Protein AF-A0A1J3HP31-F1 (afdb_monomer_lite)

Foldseek 3Di:
DDDDDDDDDDDDPPPPDPPPPPPDPPDPPPPPPDPADDDPPVCPVVLLVLLLVLQLVCCCVVVVDDSVLSSLLSVQQRVLSVVLSNVHRDDPVCSSVRNNVCCVPPPAQSQLSQLSSQADDSVCSVVVRDPPDRDCVVPVQQVVLLVVVVVVVDDSNCVNVVCVVPVVSSND

Secondary structure (DSSP, 8-state):
-------PPPPP-----------------------PPPPPGGGHHHHHHHHHHHHHHHHHHHH---HHHHHHHHHH-HHHHHHHHHTS---TTTHHHHHHHHHHHS---HHHHHHHHTT--TTTHHHHSPTT--SGGG--HHHHHHHHHHHTT--GGGHHHHHHH-GGGG--

Sequence (172 aa):
KAQRRWRNPNPPKSTMFVVKTKFASIWPNFSTVAKHRRIPSKYRSMAIGKAQKAIAEYLHTIRSLSYSHADHIATNASVSIGNLIRQLDFSVLTFSKSLRKHLSYHPINEFEFFFESIGIDYSEVSEYLPEKKFFFYEDRTVLDAACALSGFGFPWNNLGKLYKEERLVFLQ

Organism: Noccaea caerulescens (NCBI:txid107243)

pLDDT: mean 83.14, std 21.24, range [34.06, 98.12]

Structure (mmCIF, N/CA/C/O backbone):
data_AF-A0A1J3HP31-F1
#
_entry.id   AF-A0A1J3HP31-F1
#
loop_
_atom_site.group_PDB
_atom_site.id
_atom_site.type_symbol
_atom_site.label_atom_id
_atom_site.label_alt_id
_atom_site.label_comp_id
_atom_site.label_asym_id
_atom_site.label_entity_id
_atom_site.label_seq_id
_atom_site.pdbx_PDB_ins_code
_atom_site.Cartn_x
_atom_site.Cartn_y
_atom_site.Cartn_z
_atom_site.occupancy
_atom_site.B_iso_or_equiv
_atom_site.auth_seq_id
_atom_site.auth_comp_id
_atom_site.auth_asym_id
_atom_site.auth_atom_id
_atom_site.pdbx_PDB_model_num
ATOM 1 N N . LYS A 1 1 ? -0.034 45.906 73.230 1.00 41.00 1 LYS A N 1
ATOM 2 C CA . LYS A 1 1 ? -0.717 46.330 71.977 1.00 41.00 1 LYS A CA 1
ATOM 3 C C . LYS A 1 1 ? 0.224 46.070 70.798 1.00 41.00 1 LYS A C 1
ATOM 5 O O . LYS A 1 1 ? 1.396 46.361 70.962 1.00 41.00 1 LYS A O 1
ATOM 10 N N . ALA A 1 2 ? -0.314 45.581 69.669 1.00 41.88 2 ALA A N 1
ATOM 11 C CA . ALA A 1 2 ? 0.332 45.265 68.375 1.00 41.88 2 ALA A CA 1
ATOM 12 C C . ALA A 1 2 ? 1.121 43.931 68.345 1.00 41.88 2 ALA A C 1
ATOM 14 O O . ALA A 1 2 ? 2.183 43.834 68.938 1.00 41.88 2 ALA A O 1
ATOM 15 N N . GLN A 1 3 ? 0.594 42.787 67.882 1.00 36.16 3 GLN A N 1
ATOM 16 C CA . GLN A 1 3 ? 0.153 42.352 66.535 1.00 36.16 3 GLN A CA 1
ATOM 17 C C . GLN A 1 3 ? 1.227 42.335 65.428 1.00 36.16 3 GLN A C 1
ATOM 19 O O . GLN A 1 3 ? 1.526 43.349 64.816 1.00 36.16 3 GLN A O 1
ATOM 24 N N . ARG A 1 4 ? 1.635 41.092 65.115 1.00 40.66 4 ARG A N 1
ATOM 25 C CA . ARG A 1 4 ? 1.757 40.457 63.787 1.00 40.66 4 ARG A CA 1
ATOM 26 C C . ARG A 1 4 ? 2.658 41.123 62.739 1.00 40.66 4 ARG A C 1
ATOM 28 O O . ARG A 1 4 ? 2.266 42.111 62.134 1.00 40.66 4 ARG A O 1
ATOM 35 N N . ARG A 1 5 ? 3.683 40.380 62.295 1.00 34.06 5 ARG A N 1
ATOM 36 C CA . ARG A 1 5 ? 3.888 40.128 60.854 1.00 34.06 5 ARG A CA 1
ATOM 37 C C . ARG A 1 5 ? 4.759 38.889 60.615 1.00 34.06 5 ARG A C 1
ATOM 39 O O . ARG A 1 5 ? 5.975 38.983 60.511 1.00 34.06 5 ARG A O 1
ATOM 46 N N . TRP A 1 6 ? 4.120 37.728 60.502 1.00 34.28 6 TRP A N 1
ATOM 47 C CA . TRP A 1 6 ? 4.737 36.550 59.892 1.00 34.28 6 TRP A CA 1
ATOM 48 C C . TRP A 1 6 ? 4.999 36.865 58.415 1.00 34.28 6 TRP A C 1
ATOM 50 O O . TRP A 1 6 ? 4.064 37.180 57.677 1.00 34.28 6 TRP A O 1
ATOM 60 N N . ARG A 1 7 ? 6.264 36.847 57.989 1.00 36.56 7 ARG A N 1
ATOM 61 C CA . ARG A 1 7 ? 6.644 36.955 56.577 1.00 36.56 7 ARG A CA 1
ATOM 62 C C . ARG A 1 7 ? 6.907 35.535 56.075 1.00 36.56 7 ARG A C 1
ATOM 64 O O . ARG A 1 7 ? 7.955 34.967 56.347 1.00 36.56 7 ARG A O 1
ATOM 71 N N . ASN A 1 8 ? 5.909 34.958 55.413 1.00 43.34 8 ASN A N 1
ATOM 72 C CA . ASN A 1 8 ? 6.014 33.669 54.735 1.00 43.34 8 ASN A CA 1
ATOM 73 C C . ASN A 1 8 ? 6.899 33.847 53.483 1.00 43.34 8 ASN A C 1
ATOM 75 O O . ASN A 1 8 ? 6.616 34.761 52.699 1.00 43.34 8 ASN A O 1
ATOM 79 N N . PRO A 1 9 ? 7.957 33.050 53.264 1.00 45.72 9 PRO A N 1
ATOM 80 C CA . PRO A 1 9 ? 8.678 33.074 52.000 1.00 45.72 9 PRO A CA 1
ATOM 81 C C . PRO A 1 9 ? 7.862 32.319 50.940 1.00 45.72 9 PRO A C 1
ATOM 83 O O . PRO A 1 9 ? 7.521 31.152 51.111 1.00 45.72 9 PRO A O 1
ATOM 86 N N . ASN A 1 10 ? 7.519 33.000 49.845 1.00 42.62 10 ASN A N 1
ATOM 87 C CA . ASN A 1 10 ? 6.913 32.361 48.676 1.00 42.62 10 ASN A CA 1
ATOM 88 C C . ASN A 1 10 ? 7.889 31.325 48.081 1.00 42.62 10 ASN A C 1
ATOM 90 O O . ASN A 1 10 ? 9.072 31.647 47.942 1.00 42.62 10 ASN A O 1
ATOM 94 N N . PRO A 1 11 ? 7.427 30.132 47.666 1.00 55.28 11 PRO A N 1
ATOM 95 C CA . PRO A 1 11 ? 8.268 29.203 46.922 1.00 55.28 11 PRO A CA 1
ATOM 96 C C . PRO A 1 11 ? 8.570 29.752 45.513 1.00 55.28 11 PRO A C 1
ATOM 98 O O . PRO A 1 11 ? 7.762 30.506 44.953 1.00 55.28 11 PRO A O 1
ATOM 101 N N . PRO A 1 12 ? 9.725 29.399 44.920 1.00 44.97 12 PRO A N 1
ATOM 102 C CA . PRO A 1 12 ? 10.104 29.882 43.601 1.00 44.97 12 PRO A CA 1
ATOM 103 C C . PRO A 1 12 ? 9.120 29.366 42.546 1.00 44.97 12 PRO A C 1
ATOM 105 O O . PRO A 1 12 ? 8.814 28.176 42.475 1.00 44.97 12 PRO A O 1
ATOM 108 N N . LYS A 1 13 ? 8.620 30.281 41.711 1.00 45.41 13 LYS A N 1
ATOM 109 C CA . LYS A 1 13 ? 7.795 29.949 40.548 1.00 45.41 13 LYS A CA 1
ATOM 110 C C . LYS A 1 13 ? 8.672 29.200 39.543 1.00 45.41 13 LYS A C 1
ATOM 112 O O . LYS A 1 13 ? 9.504 29.809 38.879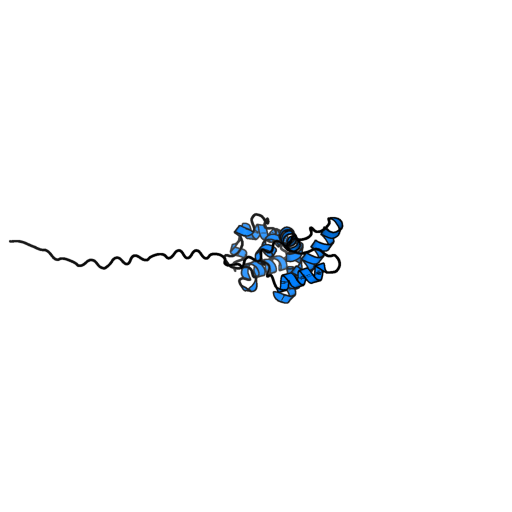 1.00 45.41 13 LYS A O 1
ATOM 117 N N . SER A 1 14 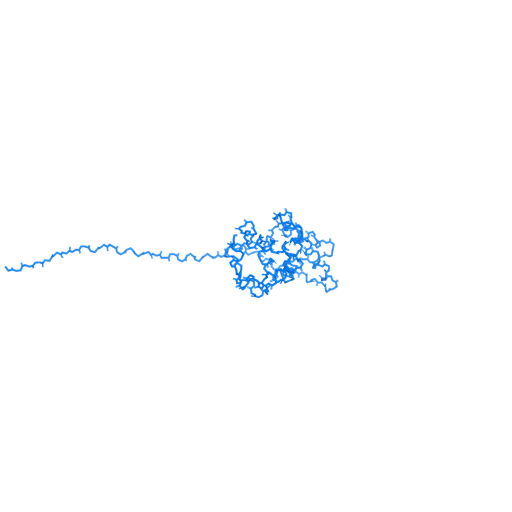? 8.500 27.883 39.462 1.00 42.28 14 SER A N 1
ATOM 118 C CA . SER A 1 14 ? 9.089 27.062 38.405 1.00 42.28 14 SER A CA 1
ATOM 119 C C . SER A 1 14 ? 8.360 27.359 37.097 1.00 42.28 14 SER A C 1
ATOM 121 O O . SER A 1 14 ? 7.270 26.849 36.833 1.00 42.28 14 SER A O 1
ATOM 123 N N . THR A 1 15 ? 8.927 28.258 36.298 1.00 42.16 15 THR A N 1
ATOM 124 C CA . THR A 1 15 ? 8.481 28.510 34.929 1.00 42.16 15 THR A CA 1
ATOM 125 C C . THR A 1 15 ? 8.986 27.358 34.066 1.00 42.16 15 THR A C 1
ATOM 127 O O . THR A 1 15 ? 10.134 27.364 33.625 1.00 42.16 15 THR A O 1
ATOM 130 N N . MET A 1 16 ? 8.148 26.343 33.842 1.00 35.81 16 MET A N 1
ATOM 131 C CA . MET A 1 16 ? 8.424 25.334 32.821 1.00 35.81 16 MET A CA 1
ATOM 132 C C . MET A 1 16 ? 8.434 26.015 31.450 1.00 35.81 16 MET A C 1
ATOM 134 O O . MET A 1 16 ? 7.389 26.380 30.911 1.00 35.81 16 MET A O 1
ATOM 138 N N . PHE A 1 17 ? 9.623 26.191 30.879 1.00 34.31 17 PHE A N 1
ATOM 139 C CA . PHE A 1 17 ? 9.763 26.473 29.459 1.00 34.31 17 PHE A CA 1
ATOM 140 C C . PHE A 1 17 ? 9.317 25.229 28.693 1.00 34.31 17 PHE A C 1
ATOM 142 O O . PHE A 1 17 ? 10.033 24.232 28.623 1.00 34.31 17 PHE A O 1
ATOM 149 N N . VAL A 1 18 ? 8.117 25.281 28.119 1.00 40.78 18 VAL A N 1
ATOM 150 C CA . VAL A 1 18 ? 7.690 24.315 27.108 1.00 40.78 18 VAL A CA 1
ATOM 151 C C . VAL A 1 18 ? 8.567 24.550 25.882 1.00 40.78 18 VAL A C 1
ATOM 153 O O . VAL A 1 18 ? 8.323 25.461 25.088 1.00 40.78 18 VAL A O 1
ATOM 156 N N . VAL A 1 19 ? 9.623 23.750 25.739 1.00 36.97 19 VAL A N 1
ATOM 157 C CA . VAL A 1 19 ? 10.389 23.674 24.497 1.00 36.97 19 VAL A CA 1
ATOM 158 C C . VAL A 1 19 ? 9.451 23.066 23.462 1.00 36.97 19 VAL A C 1
ATOM 160 O O . VAL A 1 19 ? 9.251 21.856 23.412 1.00 36.97 19 VAL A O 1
ATOM 163 N N . LYS A 1 20 ? 8.828 23.920 22.646 1.00 34.59 20 LYS A N 1
ATOM 164 C CA . LYS A 1 20 ? 8.162 23.493 21.416 1.00 34.59 20 LYS A CA 1
ATOM 165 C C . LYS A 1 20 ? 9.249 22.999 20.469 1.00 34.59 20 LYS A C 1
ATOM 167 O O . LYS A 1 20 ? 9.782 23.764 19.668 1.00 34.59 20 LYS A O 1
ATOM 172 N N . THR A 1 21 ? 9.606 21.726 20.583 1.00 41.09 21 THR A N 1
ATOM 173 C CA . THR A 1 21 ? 10.399 21.023 19.582 1.00 41.09 21 THR A CA 1
ATOM 174 C C . THR A 1 21 ? 9.570 20.967 18.307 1.00 41.09 21 THR A C 1
ATOM 176 O O . THR A 1 21 ? 8.730 20.094 18.102 1.00 41.09 21 THR A O 1
ATOM 179 N N . LYS A 1 22 ? 9.780 21.951 17.429 1.00 36.25 22 LYS A N 1
ATOM 180 C CA . LYS A 1 22 ? 9.443 21.803 16.019 1.00 36.25 22 LYS A CA 1
ATOM 181 C C . LYS A 1 22 ? 10.324 20.674 15.500 1.00 36.25 22 LYS A C 1
ATOM 183 O O . LYS A 1 22 ? 11.492 20.897 15.193 1.00 36.25 22 LYS A O 1
ATOM 188 N N . PHE A 1 23 ? 9.785 19.460 15.461 1.00 40.41 23 PHE A N 1
ATOM 189 C CA . PHE A 1 23 ? 10.374 18.380 14.687 1.00 40.41 23 PHE A CA 1
ATOM 190 C C . PHE A 1 23 ? 10.277 18.798 13.222 1.00 40.41 23 PHE A C 1
ATOM 192 O O . PHE A 1 23 ? 9.265 18.590 12.559 1.00 40.41 23 PHE A O 1
ATOM 199 N N . ALA A 1 24 ? 11.316 19.483 12.749 1.00 39.44 24 ALA A N 1
ATOM 200 C CA . ALA A 1 24 ? 11.576 19.598 11.334 1.00 39.44 24 ALA A CA 1
ATOM 201 C C . ALA A 1 24 ? 11.728 18.167 10.815 1.00 39.44 24 ALA A C 1
ATOM 203 O O . ALA A 1 24 ? 12.574 17.412 11.293 1.00 39.44 24 ALA A O 1
ATOM 204 N N . SER A 1 25 ? 10.866 17.782 9.885 1.00 47.84 25 SER A N 1
ATOM 205 C CA . SER A 1 25 ? 11.024 16.589 9.068 1.00 47.84 25 SER A CA 1
ATOM 206 C C . SER A 1 25 ? 12.347 16.707 8.309 1.00 47.84 25 SER A C 1
ATOM 208 O O . SER A 1 25 ? 12.408 17.316 7.242 1.00 47.84 25 SER A O 1
ATOM 210 N N . ILE A 1 26 ? 13.430 16.181 8.883 1.00 39.44 26 ILE A N 1
ATOM 211 C CA . ILE A 1 26 ? 14.711 16.040 8.191 1.00 39.44 26 ILE A CA 1
ATOM 212 C C . ILE A 1 26 ? 14.586 14.797 7.313 1.00 39.44 26 ILE A C 1
ATOM 214 O O . ILE A 1 26 ? 15.054 13.713 7.648 1.00 39.44 26 ILE A O 1
ATOM 218 N N . TRP A 1 27 ? 13.912 14.956 6.180 1.00 43.94 27 TRP A N 1
ATOM 219 C CA . TRP A 1 27 ? 14.238 14.145 5.020 1.00 43.94 27 TRP A CA 1
ATOM 220 C C . TRP A 1 27 ? 15.431 14.816 4.333 1.00 43.94 27 TRP A C 1
ATOM 222 O O . TRP A 1 27 ? 15.405 16.034 4.137 1.00 43.94 27 TRP A O 1
ATOM 232 N N . PRO A 1 28 ? 16.499 14.083 3.978 1.00 39.94 28 PRO A N 1
ATOM 233 C CA . PRO A 1 28 ? 17.528 14.640 3.119 1.00 39.94 28 PRO A CA 1
ATOM 234 C C . PRO A 1 28 ? 16.865 15.048 1.801 1.00 39.94 28 PRO A C 1
ATOM 236 O O . PRO A 1 28 ? 16.257 14.215 1.127 1.00 39.94 28 PRO A O 1
ATOM 239 N N . ASN A 1 29 ? 16.971 16.326 1.438 1.00 42.97 29 ASN A N 1
ATOM 240 C CA . ASN A 1 29 ? 16.559 16.828 0.132 1.00 42.97 29 ASN A CA 1
ATOM 241 C C . ASN A 1 29 ? 17.406 16.157 -0.964 1.00 42.97 29 ASN A C 1
ATOM 243 O O . ASN A 1 29 ? 18.425 16.696 -1.391 1.00 42.97 29 ASN A O 1
ATOM 247 N N . PHE A 1 30 ? 16.981 14.996 -1.464 1.00 46.06 30 PHE A N 1
ATOM 248 C CA . PHE A 1 30 ? 17.428 14.477 -2.756 1.00 46.06 30 PHE A CA 1
ATOM 249 C C . PHE A 1 30 ? 16.668 15.206 -3.868 1.00 46.06 30 PHE A C 1
ATOM 251 O O . PHE A 1 30 ? 15.840 14.633 -4.565 1.00 46.06 30 PHE A O 1
ATOM 258 N N . SER A 1 31 ? 16.927 16.502 -4.031 1.00 48.03 31 SER A N 1
ATOM 259 C CA . SER A 1 31 ? 16.422 17.272 -5.168 1.00 48.03 31 SER A CA 1
ATOM 260 C C . SER A 1 31 ? 17.567 17.632 -6.105 1.00 48.03 31 SER A C 1
ATOM 262 O O . SER A 1 31 ? 17.855 18.801 -6.351 1.00 48.03 31 SER A O 1
ATOM 264 N N . THR A 1 32 ? 18.213 16.619 -6.680 1.00 46.91 32 THR A N 1
ATOM 265 C CA . THR A 1 32 ? 18.655 16.779 -8.066 1.00 46.91 32 THR A CA 1
ATOM 266 C C . THR A 1 32 ? 17.386 16.604 -8.887 1.00 46.91 32 THR A C 1
ATOM 268 O O . THR A 1 32 ? 16.854 15.500 -8.953 1.00 46.91 32 THR A O 1
ATOM 271 N N . VAL A 1 33 ? 16.828 17.690 -9.430 1.00 47.88 33 VAL A N 1
ATOM 272 C CA . VAL A 1 33 ? 15.616 17.632 -10.265 1.00 47.88 33 VAL A CA 1
ATOM 273 C C . VAL A 1 33 ? 15.983 16.951 -11.584 1.00 47.88 33 VAL A C 1
ATOM 275 O O . VAL A 1 33 ? 16.216 17.590 -12.610 1.00 47.88 33 VAL A O 1
ATOM 278 N N . ALA A 1 34 ? 16.094 15.625 -11.547 1.00 53.84 34 ALA A N 1
ATOM 279 C CA . ALA A 1 34 ? 16.112 14.799 -12.731 1.00 53.84 34 ALA A CA 1
ATOM 280 C C . ALA A 1 34 ? 14.741 14.967 -13.387 1.00 53.84 34 ALA A C 1
ATOM 282 O O . ALA A 1 34 ? 13.700 14.695 -12.790 1.00 53.84 34 ALA A O 1
ATOM 283 N N . LYS A 1 35 ? 14.722 15.494 -14.612 1.00 60.62 35 LYS A N 1
ATOM 284 C CA . LYS A 1 35 ? 13.494 15.596 -15.400 1.00 60.62 35 LYS A CA 1
ATOM 285 C C . LYS A 1 35 ? 13.060 14.178 -15.770 1.00 60.62 35 LYS A C 1
ATOM 287 O O . LYS A 1 35 ? 13.497 13.660 -16.798 1.00 60.62 35 LYS A O 1
ATOM 292 N N . HIS A 1 36 ? 12.230 13.553 -14.936 1.00 66.31 36 HIS A N 1
ATOM 293 C CA . HIS A 1 36 ? 11.726 12.215 -15.213 1.00 66.31 36 HIS A CA 1
ATOM 294 C C . HIS A 1 36 ? 10.963 12.207 -16.533 1.00 66.31 36 HIS A C 1
ATOM 296 O O . HIS A 1 36 ? 10.062 13.021 -16.771 1.00 66.31 36 HIS A O 1
ATOM 302 N N . ARG A 1 37 ? 11.353 11.301 -17.434 1.00 71.94 37 ARG A N 1
ATOM 303 C CA . ARG A 1 37 ? 10.700 11.187 -18.741 1.00 71.94 37 ARG A CA 1
ATOM 304 C C . ARG A 1 37 ? 9.266 10.720 -18.531 1.00 71.94 37 ARG A C 1
ATOM 306 O O . ARG A 1 37 ? 9.029 9.60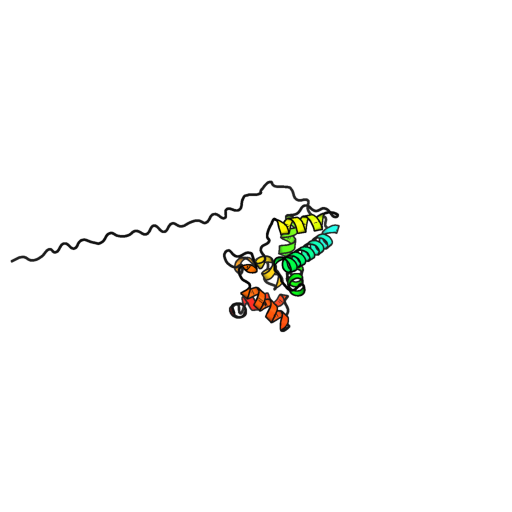5 -18.072 1.00 71.94 37 ARG A O 1
ATOM 313 N N . ARG A 1 38 ? 8.305 11.567 -18.910 1.00 82.12 38 ARG A N 1
ATOM 314 C CA . ARG A 1 38 ? 6.880 11.232 -18.848 1.00 82.12 38 ARG A CA 1
ATOM 315 C C . ARG A 1 38 ? 6.612 9.962 -19.660 1.00 82.12 38 ARG A C 1
ATOM 317 O O . ARG A 1 38 ? 7.030 9.856 -20.811 1.00 82.12 38 ARG A O 1
ATOM 324 N N . ILE A 1 39 ? 5.884 9.022 -19.063 1.00 89.25 39 ILE A N 1
ATOM 325 C CA . ILE A 1 39 ? 5.483 7.770 -19.713 1.00 89.25 39 ILE A CA 1
ATOM 326 C C . ILE A 1 39 ? 4.602 8.101 -20.931 1.00 89.25 39 ILE A C 1
ATOM 328 O O . ILE A 1 39 ? 3.564 8.751 -20.757 1.00 89.25 39 ILE A O 1
ATOM 332 N N . PRO A 1 40 ? 4.968 7.666 -22.153 1.00 91.44 40 PRO A N 1
ATOM 333 C CA . PRO A 1 40 ? 4.114 7.830 -23.327 1.00 91.44 40 PRO A CA 1
ATOM 334 C C . PRO A 1 40 ? 2.759 7.141 -23.129 1.00 91.44 40 PRO A C 1
ATOM 336 O O . PRO A 1 40 ? 2.705 6.042 -22.576 1.00 91.44 40 PRO A O 1
ATOM 339 N N . SER A 1 41 ? 1.673 7.739 -23.630 1.00 91.62 41 SER A N 1
ATOM 340 C CA . SER A 1 41 ? 0.299 7.227 -23.456 1.00 91.62 41 SER A CA 1
ATOM 341 C C . SER A 1 41 ? 0.155 5.752 -23.846 1.00 91.62 41 SER A C 1
ATOM 343 O O . SER A 1 41 ? -0.414 4.975 -23.081 1.00 91.62 41 SER A O 1
ATOM 345 N N . LYS A 1 42 ? 0.779 5.341 -24.960 1.00 94.06 42 LYS A N 1
ATOM 346 C CA . LYS A 1 42 ? 0.810 3.948 -25.447 1.00 94.06 42 LYS A CA 1
ATOM 347 C C . LYS A 1 42 ? 1.360 2.926 -24.446 1.00 94.06 42 LYS A C 1
ATOM 349 O O . LYS A 1 42 ? 1.035 1.750 -24.534 1.00 94.06 42 LYS A O 1
ATOM 354 N N . TYR A 1 43 ? 2.191 3.355 -23.498 1.00 95.00 43 TYR A N 1
ATOM 355 C CA . TYR A 1 43 ? 2.796 2.483 -22.491 1.00 95.00 43 TYR A CA 1
ATOM 356 C C . TYR A 1 43 ? 2.191 2.657 -21.098 1.00 95.00 43 TYR A C 1
ATOM 358 O O . TYR A 1 43 ? 2.642 2.001 -20.162 1.00 95.00 43 TYR A O 1
ATOM 366 N N . ARG A 1 44 ? 1.178 3.516 -20.936 1.00 94.00 44 ARG A N 1
ATOM 367 C CA . ARG A 1 44 ? 0.608 3.842 -19.625 1.00 94.00 44 ARG A CA 1
ATOM 368 C C . ARG A 1 44 ? 0.008 2.617 -18.937 1.00 94.00 44 ARG A C 1
ATOM 370 O O . ARG A 1 44 ? 0.359 2.355 -17.795 1.00 94.00 44 ARG A O 1
ATOM 377 N N . SER A 1 45 ? -0.823 1.846 -19.640 1.00 95.69 45 SER A N 1
ATOM 378 C CA . SER A 1 45 ? -1.421 0.616 -19.096 1.00 95.69 45 SER A CA 1
ATOM 379 C C . SER A 1 45 ? -0.351 -0.413 -18.706 1.00 95.69 45 SER A C 1
ATOM 381 O O . SER A 1 45 ? -0.363 -0.918 -17.589 1.00 95.69 45 SER A O 1
ATOM 383 N N . MET A 1 46 ? 0.654 -0.632 -19.565 1.00 96.12 46 MET A N 1
ATOM 384 C CA . MET A 1 46 ? 1.780 -1.521 -19.252 1.00 96.12 46 MET A CA 1
ATOM 385 C C . MET A 1 46 ? 2.560 -1.049 -18.016 1.00 96.12 46 MET A C 1
ATOM 387 O O . MET A 1 46 ? 2.964 -1.868 -17.193 1.00 96.12 46 MET A O 1
ATOM 391 N N . ALA A 1 47 ? 2.811 0.256 -17.891 1.00 96.44 47 ALA A N 1
ATOM 392 C CA . ALA A 1 47 ? 3.515 0.813 -16.744 1.00 96.44 47 ALA A CA 1
ATOM 393 C C . ALA A 1 47 ? 2.708 0.629 -15.452 1.00 96.44 47 ALA A C 1
ATOM 395 O O . ALA A 1 47 ? 3.277 0.194 -14.458 1.00 96.44 47 ALA A O 1
ATOM 396 N N . ILE A 1 48 ? 1.396 0.880 -15.488 1.00 97.38 48 ILE A N 1
ATOM 397 C CA . ILE A 1 48 ? 0.492 0.647 -14.354 1.00 97.38 48 ILE A CA 1
ATOM 398 C C . ILE A 1 48 ? 0.495 -0.835 -13.965 1.00 97.38 48 ILE A C 1
ATOM 400 O O . ILE A 1 48 ? 0.778 -1.142 -12.817 1.00 97.38 48 ILE A O 1
ATOM 404 N N . GLY A 1 49 ? 0.305 -1.761 -14.909 1.00 97.94 49 GLY A N 1
ATOM 405 C CA . GLY A 1 49 ? 0.310 -3.196 -14.595 1.00 97.94 49 GLY A CA 1
ATOM 406 C C . GLY A 1 49 ? 1.650 -3.684 -14.027 1.00 97.94 49 GLY A C 1
ATOM 407 O O . GLY A 1 49 ? 1.687 -4.473 -13.086 1.00 97.94 49 GLY A O 1
ATOM 408 N N . LYS A 1 50 ? 2.778 -3.166 -14.538 1.00 97.56 50 LYS A N 1
ATOM 409 C CA . LYS A 1 50 ? 4.110 -3.438 -13.967 1.00 97.56 50 LYS A CA 1
ATOM 410 C C . LYS A 1 50 ? 4.258 -2.857 -12.557 1.00 97.56 50 LYS A C 1
ATOM 412 O O . LYS A 1 50 ? 4.879 -3.507 -11.721 1.00 97.56 50 LYS A O 1
ATOM 417 N N . ALA A 1 51 ? 3.704 -1.668 -12.315 1.00 97.50 51 ALA A N 1
ATOM 418 C CA . ALA A 1 51 ? 3.667 -1.009 -11.013 1.00 97.50 51 ALA A CA 1
ATOM 419 C C . ALA A 1 51 ? 2.890 -1.837 -9.991 1.00 97.50 51 ALA A C 1
ATOM 421 O O . ALA A 1 51 ? 3.454 -2.228 -8.975 1.00 97.50 51 ALA A O 1
ATOM 422 N N . GLN A 1 52 ? 1.646 -2.183 -10.321 1.00 98.06 52 GLN A N 1
ATOM 423 C CA . GLN A 1 52 ? 0.760 -2.991 -9.486 1.00 98.06 52 GLN A CA 1
ATOM 424 C C . GLN A 1 52 ? 1.421 -4.319 -9.116 1.00 98.06 52 GLN A C 1
ATOM 426 O O . GLN A 1 52 ? 1.554 -4.636 -7.939 1.00 98.06 52 GLN A O 1
ATOM 431 N N . LYS A 1 53 ? 1.965 -5.037 -10.107 1.00 97.69 53 LYS A N 1
ATOM 432 C CA . LYS A 1 53 ? 2.668 -6.299 -9.858 1.00 97.69 53 LYS A CA 1
ATOM 433 C C . LYS A 1 53 ? 3.848 -6.145 -8.895 1.00 97.69 53 LYS A C 1
ATOM 435 O O . LYS A 1 53 ? 3.997 -6.966 -7.999 1.00 97.69 53 LYS A O 1
ATOM 440 N N . ALA A 1 54 ? 4.688 -5.120 -9.052 1.00 96.62 54 ALA A N 1
ATOM 441 C CA . ALA A 1 54 ? 5.833 -4.962 -8.153 1.00 96.62 54 ALA A CA 1
ATOM 442 C C . ALA A 1 54 ? 5.422 -4.543 -6.736 1.00 96.62 54 ALA A C 1
ATOM 444 O O . ALA A 1 54 ? 6.102 -4.921 -5.788 1.00 96.62 54 ALA A O 1
ATOM 445 N N . ILE A 1 55 ? 4.331 -3.784 -6.583 1.00 97.19 55 ILE A N 1
ATOM 446 C CA . ILE A 1 55 ? 3.776 -3.448 -5.265 1.00 97.19 55 ILE A CA 1
ATOM 447 C C . ILE A 1 55 ? 3.200 -4.694 -4.597 1.00 97.19 55 ILE A C 1
ATOM 449 O O . ILE A 1 55 ? 3.516 -4.947 -3.440 1.00 97.19 55 ILE A O 1
ATOM 453 N N . ALA A 1 56 ? 2.440 -5.513 -5.327 1.00 97.44 56 ALA A N 1
ATOM 454 C CA . ALA A 1 56 ? 1.938 -6.784 -4.813 1.00 97.44 56 ALA A CA 1
ATOM 455 C C . ALA A 1 56 ? 3.093 -7.717 -4.403 1.00 97.44 56 ALA A C 1
ATOM 457 O O . ALA A 1 56 ? 3.087 -8.260 -3.300 1.00 97.44 56 ALA A O 1
ATOM 458 N N . GLU A 1 57 ? 4.135 -7.841 -5.236 1.00 96.19 57 GLU A N 1
ATOM 459 C CA . GLU A 1 57 ? 5.358 -8.585 -4.904 1.00 96.19 57 GLU A CA 1
ATOM 460 C C . GLU A 1 57 ? 6.049 -8.013 -3.653 1.00 96.19 57 GLU A C 1
ATOM 462 O O . GLU A 1 57 ? 6.429 -8.778 -2.770 1.00 96.19 57 GLU A O 1
ATOM 467 N N . TYR A 1 58 ? 6.188 -6.689 -3.538 1.00 95.31 58 TYR A N 1
ATOM 468 C CA . TYR A 1 58 ? 6.776 -6.016 -2.373 1.00 95.31 58 TYR A CA 1
ATOM 469 C C . TYR A 1 58 ? 5.984 -6.303 -1.087 1.00 95.31 58 TYR A C 1
ATOM 471 O O . TYR A 1 58 ? 6.559 -6.751 -0.096 1.00 95.31 58 TYR A O 1
ATOM 479 N N . LEU A 1 59 ? 4.664 -6.109 -1.106 1.00 95.50 59 LEU A N 1
ATOM 480 C CA . LEU A 1 59 ? 3.794 -6.337 0.050 1.00 95.50 59 LEU A CA 1
ATOM 481 C C . LEU A 1 59 ? 3.753 -7.820 0.442 1.00 95.50 59 LEU A C 1
ATOM 483 O O . LEU A 1 59 ? 3.787 -8.159 1.624 1.00 95.50 59 LEU A O 1
ATOM 487 N N . HIS A 1 60 ? 3.739 -8.721 -0.537 1.00 95.69 60 HIS A N 1
ATOM 488 C CA . HIS A 1 60 ? 3.767 -10.152 -0.273 1.00 95.69 60 HIS A CA 1
ATOM 489 C C . HIS A 1 60 ? 5.108 -10.600 0.327 1.00 95.69 60 HIS A C 1
ATOM 491 O O . HIS A 1 60 ? 5.137 -11.246 1.370 1.00 95.69 60 HIS A O 1
ATOM 497 N N . THR A 1 61 ? 6.225 -10.237 -0.309 1.00 91.12 61 THR A N 1
ATOM 498 C CA . THR A 1 61 ? 7.555 -10.760 0.051 1.00 91.12 61 THR A CA 1
ATOM 499 C C . THR A 1 61 ? 8.174 -10.059 1.253 1.00 91.12 61 THR A C 1
ATOM 501 O O . THR A 1 61 ? 8.773 -10.717 2.097 1.00 91.12 61 THR A O 1
ATOM 504 N N . ILE A 1 62 ? 8.032 -8.736 1.352 1.00 87.75 62 ILE A N 1
ATOM 505 C CA . ILE A 1 62 ? 8.663 -7.941 2.413 1.00 87.75 62 ILE A CA 1
ATOM 506 C C . ILE A 1 62 ? 7.730 -7.812 3.612 1.00 87.75 62 ILE A C 1
ATOM 508 O O . ILE A 1 62 ? 8.187 -7.824 4.753 1.00 87.75 62 ILE A O 1
ATOM 512 N N . ARG A 1 63 ? 6.417 -7.711 3.377 1.00 84.31 63 ARG A N 1
ATOM 513 C CA . ARG A 1 63 ? 5.428 -7.483 4.443 1.00 84.31 63 ARG A CA 1
ATOM 514 C C . ARG A 1 63 ? 4.649 -8.726 4.844 1.00 84.31 63 ARG A C 1
ATOM 516 O O . ARG A 1 63 ? 3.852 -8.658 5.773 1.00 84.31 63 ARG A O 1
ATOM 523 N N . SER A 1 64 ? 4.941 -9.873 4.225 1.00 88.50 64 SER A N 1
ATOM 524 C CA . SER A 1 64 ? 4.315 -11.162 4.547 1.00 88.50 64 SER A CA 1
ATOM 525 C C . SER A 1 64 ? 2.782 -11.121 4.475 1.00 88.50 64 SER A C 1
ATOM 527 O O . SER A 1 64 ? 2.101 -11.862 5.184 1.00 88.50 64 SER A O 1
ATOM 529 N N . LEU A 1 65 ? 2.219 -10.244 3.634 1.00 93.12 65 LEU A N 1
ATOM 530 C CA . LEU A 1 65 ? 0.793 -10.275 3.315 1.00 93.12 65 LEU A CA 1
ATOM 531 C C . LEU A 1 65 ? 0.513 -11.489 2.427 1.00 93.12 65 LEU A C 1
ATOM 533 O O . LEU A 1 65 ? 1.334 -11.868 1.592 1.00 93.12 65 LEU A O 1
ATOM 537 N N . SER A 1 66 ? -0.677 -12.075 2.541 1.00 94.69 66 SER A N 1
ATOM 538 C CA . SER A 1 66 ? -1.151 -13.023 1.529 1.00 94.69 66 SER A CA 1
ATOM 539 C C . SER A 1 66 ? -1.164 -12.345 0.159 1.00 94.69 66 SER A C 1
ATOM 541 O O . SER A 1 66 ? -1.578 -11.186 0.057 1.00 94.69 66 SER A O 1
ATOM 543 N N . TYR A 1 67 ? -0.781 -13.070 -0.891 1.00 96.06 67 TYR A N 1
ATOM 544 C CA . TYR A 1 67 ? -0.707 -12.488 -2.230 1.00 96.06 67 TYR A CA 1
ATOM 545 C C . TYR A 1 67 ? -2.048 -11.890 -2.693 1.00 96.06 67 TYR A C 1
ATOM 547 O O . TYR A 1 67 ? -2.044 -10.842 -3.320 1.00 96.06 67 TYR A O 1
ATOM 555 N N . SER A 1 68 ? -3.190 -12.482 -2.321 1.00 95.44 68 SER A N 1
ATOM 556 C CA . SER A 1 68 ? -4.528 -11.952 -2.637 1.00 95.44 68 SER A CA 1
ATOM 557 C C . SER A 1 68 ? -4.767 -10.544 -2.081 1.00 95.44 68 SER A C 1
ATOM 559 O O . SER A 1 68 ? -5.139 -9.643 -2.825 1.00 95.44 68 SER A O 1
ATOM 561 N N . HIS A 1 69 ? -4.515 -10.322 -0.788 1.00 96.12 69 HIS A N 1
ATOM 562 C CA . HIS A 1 69 ? -4.639 -8.992 -0.182 1.00 96.12 69 HIS A CA 1
ATOM 563 C C . HIS A 1 69 ? -3.608 -8.005 -0.742 1.00 96.12 69 HIS A C 1
ATOM 565 O O . HIS A 1 69 ? -3.938 -6.850 -0.996 1.00 96.12 69 HIS A O 1
ATOM 571 N N . ALA A 1 70 ? -2.373 -8.455 -0.982 1.00 97.44 70 ALA A N 1
ATOM 572 C CA . ALA A 1 70 ? -1.347 -7.627 -1.612 1.00 97.44 70 ALA A CA 1
ATOM 573 C C . ALA A 1 70 ? -1.757 -7.178 -3.028 1.00 97.44 70 ALA A C 1
ATOM 575 O O . ALA A 1 70 ? -1.541 -6.021 -3.392 1.00 97.44 70 ALA A O 1
ATOM 576 N N . ASP A 1 71 ? -2.376 -8.073 -3.801 1.00 97.12 71 ASP A N 1
ATOM 577 C CA . ASP A 1 71 ? -2.907 -7.786 -5.132 1.00 97.12 71 ASP A CA 1
ATOM 578 C C . ASP A 1 71 ? -4.076 -6.798 -5.056 1.00 97.12 71 ASP A C 1
ATOM 580 O O . ASP A 1 71 ? -4.021 -5.773 -5.725 1.00 97.12 71 ASP A O 1
ATOM 584 N N . HIS A 1 72 ? -5.051 -7.002 -4.157 1.00 96.00 72 HIS A N 1
ATOM 585 C CA . HIS A 1 72 ? -6.147 -6.046 -3.937 1.00 96.00 72 HIS A CA 1
ATOM 586 C C . HIS A 1 72 ? -5.653 -4.638 -3.590 1.00 96.00 72 HIS A C 1
ATOM 588 O O . HIS A 1 72 ? -6.160 -3.656 -4.142 1.00 96.00 72 HIS A O 1
ATOM 594 N N . ILE A 1 73 ? -4.652 -4.532 -2.709 1.00 97.94 73 ILE A N 1
ATOM 595 C CA . ILE A 1 73 ? -4.047 -3.244 -2.358 1.00 97.94 73 ILE A CA 1
ATOM 596 C C . ILE A 1 73 ? -3.441 -2.596 -3.604 1.00 97.94 73 ILE A C 1
ATOM 598 O O . ILE A 1 73 ? -3.727 -1.441 -3.919 1.00 97.94 73 ILE A O 1
ATOM 602 N N . ALA A 1 74 ? -2.633 -3.348 -4.349 1.00 97.50 74 ALA A N 1
ATOM 603 C CA . ALA A 1 74 ? -1.950 -2.833 -5.523 1.00 97.50 74 ALA A CA 1
ATOM 604 C C . ALA A 1 74 ? -2.916 -2.439 -6.653 1.00 97.50 74 ALA A C 1
ATOM 606 O O . ALA A 1 74 ? -2.720 -1.406 -7.295 1.00 97.50 74 ALA A O 1
ATOM 607 N N . THR A 1 75 ? -3.954 -3.237 -6.917 1.00 97.06 75 THR A N 1
ATOM 608 C CA . THR A 1 75 ? -4.874 -3.011 -8.037 1.00 97.06 75 THR A CA 1
ATOM 609 C C . THR A 1 75 ? -5.799 -1.825 -7.809 1.00 97.06 75 THR A C 1
ATOM 611 O O . THR A 1 75 ? -6.105 -1.118 -8.770 1.00 97.06 75 THR A O 1
ATOM 614 N N . ASN A 1 76 ? -6.212 -1.586 -6.561 1.00 97.25 76 ASN A N 1
ATOM 615 C CA . ASN A 1 76 ? -7.195 -0.554 -6.223 1.00 97.25 76 ASN A CA 1
ATOM 616 C C . ASN A 1 76 ? -6.565 0.807 -5.858 1.00 97.25 76 ASN A C 1
ATOM 618 O O . ASN A 1 76 ? -7.275 1.804 -5.825 1.00 97.25 76 ASN A O 1
ATOM 622 N N . ALA A 1 77 ? -5.244 0.887 -5.660 1.00 97.25 77 ALA A N 1
ATOM 623 C CA . ALA A 1 77 ? -4.531 2.127 -5.321 1.00 97.25 77 ALA A CA 1
ATOM 624 C C . ALA A 1 77 ? -4.044 2.910 -6.565 1.00 97.25 77 ALA A C 1
ATOM 626 O O . ALA A 1 77 ? -2.845 3.097 -6.799 1.00 97.25 77 ALA A O 1
ATOM 627 N N . SER A 1 78 ? -4.969 3.306 -7.439 1.00 96.06 78 SER A N 1
ATOM 628 C CA . SER A 1 78 ? -4.654 3.870 -8.763 1.00 96.06 78 SER A CA 1
ATOM 629 C C . SER A 1 78 ? -3.860 5.189 -8.739 1.0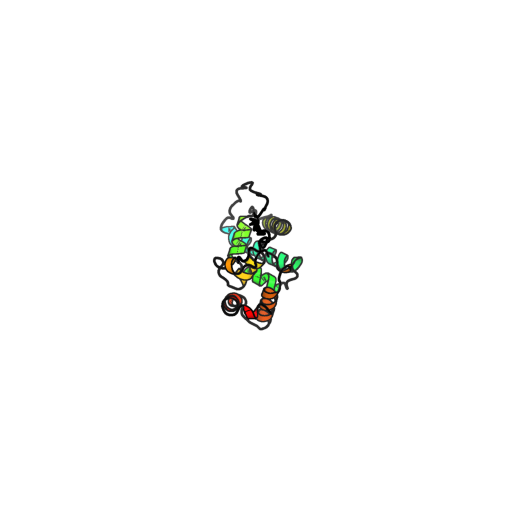0 96.06 78 SER A C 1
ATOM 631 O O . SER A 1 78 ? -2.961 5.390 -9.568 1.00 96.06 78 SER A O 1
ATOM 633 N N . VAL A 1 79 ? -4.162 6.082 -7.799 1.00 96.75 79 VAL A N 1
ATOM 634 C CA . VAL A 1 79 ? -3.526 7.385 -7.604 1.00 96.75 79 VAL A CA 1
ATOM 635 C C . VAL A 1 79 ? -2.147 7.198 -6.986 1.00 96.75 79 VAL A C 1
ATOM 637 O O . VAL A 1 79 ? -1.179 7.729 -7.535 1.00 96.75 79 VAL A O 1
ATOM 640 N N . SER A 1 80 ? -2.020 6.366 -5.951 1.00 96.94 80 SER A N 1
ATOM 641 C CA . SER A 1 80 ? -0.731 6.014 -5.338 1.00 96.94 80 SER A CA 1
ATOM 642 C C . SER A 1 80 ? 0.218 5.372 -6.354 1.00 96.94 80 SER A C 1
ATOM 644 O O . SER A 1 80 ? 1.377 5.776 -6.482 1.00 96.94 80 SER A O 1
ATOM 646 N N . ILE A 1 81 ? -0.283 4.445 -7.180 1.00 97.00 81 ILE A N 1
ATOM 647 C CA . ILE A 1 81 ? 0.467 3.877 -8.311 1.00 97.00 81 ILE A CA 1
ATOM 648 C C . ILE A 1 81 ? 0.872 4.972 -9.301 1.00 97.00 81 ILE A C 1
ATOM 650 O O . ILE A 1 81 ? 2.022 5.018 -9.743 1.00 97.00 81 ILE A O 1
ATOM 654 N N . GLY A 1 82 ? -0.054 5.866 -9.649 1.00 95.38 82 GLY A N 1
ATOM 655 C CA . GLY A 1 82 ? 0.202 7.008 -10.521 1.00 95.38 82 GLY A CA 1
ATOM 656 C C . GLY A 1 82 ? 1.318 7.918 -10.002 1.00 95.38 82 GLY A C 1
ATOM 657 O O . GLY A 1 82 ? 2.156 8.366 -10.788 1.00 95.38 82 GLY A O 1
ATOM 658 N N . ASN A 1 83 ? 1.359 8.161 -8.696 1.00 94.56 83 ASN A N 1
ATOM 659 C CA . ASN A 1 83 ? 2.379 8.969 -8.036 1.00 94.56 83 ASN A CA 1
ATOM 660 C C . ASN A 1 83 ? 3.735 8.259 -8.025 1.00 94.56 83 ASN A C 1
ATOM 662 O O . ASN A 1 83 ? 4.734 8.866 -8.414 1.00 94.56 83 ASN A O 1
ATOM 666 N N . LEU A 1 84 ? 3.761 6.961 -7.718 1.00 94.94 84 LEU A N 1
ATOM 667 C CA . LEU A 1 84 ? 4.970 6.138 -7.758 1.00 94.94 84 LEU A CA 1
ATOM 668 C C . LEU A 1 84 ? 5.611 6.125 -9.153 1.00 94.94 84 LEU A C 1
ATOM 670 O O . LEU A 1 84 ? 6.795 6.419 -9.309 1.00 94.94 84 LEU A O 1
ATOM 674 N N . ILE A 1 85 ? 4.839 5.836 -10.206 1.00 94.81 85 ILE A N 1
ATOM 675 C CA . ILE A 1 85 ? 5.398 5.740 -11.565 1.00 94.81 85 ILE A CA 1
ATOM 676 C C . ILE A 1 85 ? 5.903 7.085 -12.105 1.00 94.81 85 ILE A C 1
ATOM 678 O O . ILE A 1 85 ? 6.712 7.099 -13.031 1.00 94.81 85 ILE A O 1
ATOM 682 N N . ARG A 1 86 ? 5.438 8.217 -11.557 1.00 92.12 86 ARG A N 1
ATOM 683 C CA . ARG A 1 86 ? 5.910 9.561 -11.933 1.00 92.12 86 ARG A CA 1
ATOM 684 C C . ARG A 1 86 ? 7.294 9.888 -11.376 1.00 92.12 86 ARG A C 1
ATOM 686 O O . ARG A 1 86 ? 7.952 10.763 -11.931 1.00 92.12 86 ARG A O 1
ATOM 693 N N . GLN A 1 87 ? 7.724 9.200 -10.323 1.00 90.25 87 GLN A N 1
ATOM 694 C CA . GLN A 1 87 ? 9.048 9.357 -9.712 1.00 90.25 87 GLN A CA 1
ATOM 695 C C . GLN A 1 87 ? 10.132 8.538 -10.434 1.00 90.25 87 GLN A C 1
ATOM 697 O O . GLN A 1 87 ? 11.295 8.550 -10.038 1.00 90.25 87 GLN A O 1
ATOM 702 N N . LEU A 1 88 ? 9.761 7.788 -11.476 1.00 90.69 88 LEU A N 1
ATOM 703 C CA . LEU A 1 88 ? 10.642 6.843 -12.150 1.00 90.69 88 LEU A CA 1
ATOM 704 C C . LEU A 1 88 ? 10.897 7.239 -13.596 1.00 90.69 88 LEU A C 1
ATOM 706 O O . LEU A 1 88 ? 9.989 7.616 -14.339 1.00 90.69 88 LEU A O 1
ATOM 710 N N . ASP A 1 89 ? 12.136 7.036 -14.032 1.00 89.38 89 ASP A N 1
ATOM 711 C CA . ASP A 1 89 ? 12.464 7.125 -15.446 1.00 89.38 89 ASP A CA 1
ATOM 712 C C . ASP A 1 89 ? 11.876 5.943 -16.209 1.00 89.38 89 ASP A C 1
ATOM 714 O O . ASP A 1 89 ? 12.132 4.767 -15.920 1.00 89.38 89 ASP A O 1
ATOM 718 N N . PHE A 1 90 ? 11.084 6.271 -17.226 1.00 90.69 90 PHE A N 1
ATOM 719 C CA . PHE A 1 90 ? 10.441 5.265 -18.044 1.00 90.69 90 PHE A CA 1
ATOM 720 C C . PHE A 1 90 ? 11.357 4.753 -19.159 1.00 90.69 90 PHE A C 1
ATOM 722 O O . PHE A 1 90 ? 11.814 5.502 -20.024 1.00 90.69 90 PHE A O 1
ATOM 729 N N . SER A 1 91 ? 11.540 3.436 -19.185 1.00 92.12 91 SER A N 1
ATOM 730 C CA . SER A 1 91 ? 12.157 2.694 -20.282 1.00 92.12 91 SER A CA 1
ATOM 731 C C . SER A 1 91 ? 11.492 1.328 -20.391 1.00 92.12 91 SER A C 1
ATOM 733 O O . SER A 1 91 ? 11.476 0.571 -19.426 1.00 92.12 91 SER A O 1
ATOM 735 N N . VAL A 1 92 ? 10.955 0.985 -21.565 1.00 90.62 92 VAL A N 1
ATOM 736 C CA . VAL A 1 92 ? 10.159 -0.242 -21.775 1.00 90.62 92 VAL A CA 1
ATOM 737 C C . VAL A 1 92 ? 10.887 -1.499 -21.279 1.00 90.62 92 VAL A C 1
ATOM 739 O O . VAL A 1 92 ? 10.273 -2.345 -20.619 1.00 90.62 92 VAL A O 1
ATOM 742 N N . LEU A 1 93 ? 12.191 -1.584 -21.563 1.00 92.38 93 LEU A N 1
ATOM 743 C CA . LEU A 1 93 ? 13.039 -2.739 -21.265 1.00 92.38 93 LEU A CA 1
ATOM 744 C C . LEU A 1 93 ? 13.416 -2.833 -19.783 1.00 92.38 93 LEU A C 1
ATOM 746 O O . LEU A 1 93 ? 13.498 -3.928 -19.235 1.00 92.38 93 LEU A O 1
ATOM 750 N N . THR A 1 94 ? 13.636 -1.696 -19.117 1.00 93.81 94 THR A N 1
ATOM 751 C CA . THR A 1 94 ? 14.194 -1.668 -17.756 1.00 93.81 94 THR A CA 1
ATOM 752 C C . THR A 1 94 ? 13.194 -1.253 -16.680 1.00 93.81 94 THR A C 1
ATOM 754 O O . THR A 1 94 ? 13.528 -1.356 -15.502 1.00 93.81 94 THR A O 1
ATOM 757 N N . PHE A 1 95 ? 11.965 -0.866 -17.039 1.00 94.62 95 PHE A N 1
ATOM 758 C CA . PHE A 1 95 ? 10.984 -0.297 -16.105 1.00 94.62 95 PHE A CA 1
ATOM 759 C C . PHE A 1 95 ? 10.679 -1.197 -14.901 1.00 94.62 95 PHE A C 1
ATOM 761 O O . PHE A 1 95 ? 10.683 -0.743 -13.765 1.00 94.62 95 PHE A O 1
ATOM 768 N N . SER A 1 96 ? 10.476 -2.501 -15.110 1.00 94.19 96 SER A N 1
ATOM 769 C CA . SER A 1 96 ? 10.224 -3.427 -13.994 1.00 94.19 96 SER A CA 1
ATOM 770 C C . SER A 1 96 ? 11.419 -3.521 -13.040 1.00 94.19 96 SER A C 1
ATOM 772 O O . SER A 1 96 ? 11.249 -3.658 -11.832 1.00 94.19 96 SER A O 1
ATOM 774 N N . LYS A 1 97 ? 12.642 -3.436 -13.578 1.00 93.88 97 LYS A N 1
ATOM 775 C CA . LYS A 1 97 ? 13.870 -3.464 -12.780 1.00 93.88 97 LYS A CA 1
ATOM 776 C C . LYS A 1 97 ? 14.054 -2.155 -12.015 1.00 93.88 97 LYS A C 1
ATOM 778 O O . LYS A 1 97 ? 14.413 -2.216 -10.845 1.00 93.88 97 LYS A O 1
ATOM 783 N N . SER A 1 98 ? 13.811 -1.001 -12.643 1.00 93.50 98 SER A N 1
ATOM 784 C CA . SER A 1 98 ? 13.912 0.300 -11.971 1.00 93.50 98 SER A CA 1
ATOM 785 C C . SER A 1 98 ? 12.878 0.442 -10.860 1.00 93.50 98 SER A C 1
ATOM 787 O O . SER A 1 98 ? 13.225 0.909 -9.785 1.00 93.50 98 SER A O 1
ATOM 789 N N . LEU A 1 99 ? 11.658 -0.040 -11.083 1.00 94.75 99 LEU A N 1
ATOM 790 C CA . LEU A 1 99 ? 10.585 -0.054 -10.098 1.00 94.75 99 LEU A CA 1
ATOM 791 C C . LEU A 1 99 ? 10.930 -0.907 -8.869 1.00 94.75 99 LEU A C 1
ATOM 793 O O . LEU A 1 99 ? 10.909 -0.396 -7.757 1.00 94.75 99 LEU A O 1
ATOM 797 N N . ARG A 1 100 ? 11.332 -2.174 -9.058 1.00 93.31 100 ARG A N 1
ATOM 798 C CA . ARG A 1 100 ? 11.776 -3.023 -7.936 1.00 93.31 100 ARG A CA 1
ATOM 799 C C . ARG A 1 100 ? 12.961 -2.413 -7.200 1.00 93.31 100 ARG A C 1
ATOM 801 O O . ARG A 1 100 ? 12.951 -2.357 -5.980 1.00 93.31 100 ARG A O 1
ATOM 808 N N . LYS A 1 101 ? 13.948 -1.904 -7.949 1.00 93.38 101 LYS A N 1
ATOM 809 C CA . LYS A 1 101 ? 15.101 -1.201 -7.379 1.00 93.38 101 LYS A CA 1
ATOM 810 C C . LYS A 1 101 ? 14.645 -0.019 -6.523 1.00 93.38 101 LYS A C 1
ATOM 812 O O . LYS A 1 101 ? 15.148 0.151 -5.423 1.00 93.38 101 LYS A O 1
ATOM 817 N N . HIS A 1 102 ? 13.702 0.778 -7.017 1.00 93.19 102 HIS A N 1
ATOM 818 C CA . HIS A 1 102 ? 13.175 1.917 -6.283 1.00 93.19 102 HIS A CA 1
ATOM 819 C C . HIS A 1 102 ? 12.507 1.477 -4.981 1.00 93.19 102 HIS A C 1
ATOM 821 O O . HIS A 1 102 ? 12.900 1.977 -3.941 1.00 93.19 102 HIS A O 1
ATOM 827 N N . LEU A 1 103 ? 11.618 0.479 -5.006 1.00 92.06 103 LEU A N 1
ATOM 828 C CA . LEU A 1 103 ? 10.974 -0.046 -3.791 1.00 92.06 103 LEU A CA 1
ATOM 829 C C . LEU A 1 103 ? 11.971 -0.621 -2.772 1.00 92.06 103 LEU A C 1
ATOM 831 O O . LEU A 1 103 ? 11.717 -0.579 -1.574 1.00 92.06 103 LEU A O 1
ATOM 835 N N . SER A 1 104 ? 13.121 -1.134 -3.224 1.00 88.56 104 SER A N 1
ATOM 836 C CA . SER A 1 104 ? 14.180 -1.617 -2.327 1.00 88.56 104 SER A CA 1
ATOM 837 C C . SER A 1 104 ? 14.950 -0.504 -1.608 1.00 88.56 104 SER A C 1
ATOM 839 O O . SER A 1 104 ? 15.533 -0.769 -0.561 1.00 88.56 104 SER A O 1
ATOM 841 N N . TYR A 1 105 ? 14.999 0.713 -2.160 1.00 89.81 105 TYR A N 1
ATOM 842 C CA . TYR A 1 105 ? 15.770 1.833 -1.590 1.00 89.81 105 TYR A CA 1
ATOM 843 C C . TYR A 1 105 ? 14.898 2.981 -1.073 1.00 89.81 105 TYR A C 1
ATOM 845 O O . TYR A 1 105 ? 15.354 3.782 -0.260 1.00 89.81 105 TYR A O 1
ATOM 853 N N . HIS A 1 106 ? 13.660 3.065 -1.544 1.00 88.88 106 HIS A N 1
ATOM 854 C CA . HIS A 1 106 ? 12.706 4.120 -1.249 1.00 88.88 106 HIS A CA 1
ATOM 855 C C . HIS A 1 106 ? 11.424 3.462 -0.743 1.00 88.88 106 HIS A C 1
ATOM 857 O O . HIS A 1 106 ? 10.603 3.014 -1.548 1.00 88.88 106 HIS A O 1
ATOM 863 N N . PRO A 1 107 ? 11.272 3.340 0.584 1.00 82.81 107 PRO A N 1
ATOM 864 C CA . PRO A 1 107 ? 10.042 2.817 1.145 1.00 82.81 107 PRO A CA 1
ATOM 865 C C . PRO A 1 107 ? 8.847 3.676 0.727 1.00 82.81 107 PRO A C 1
ATOM 867 O O . PRO A 1 107 ? 8.913 4.905 0.753 1.00 82.81 107 PRO A O 1
ATOM 870 N N . ILE A 1 108 ? 7.752 3.010 0.370 1.00 92.06 108 ILE A N 1
ATOM 871 C CA . ILE A 1 108 ? 6.456 3.648 0.132 1.00 92.06 108 ILE A CA 1
ATOM 872 C C . ILE A 1 108 ? 5.691 3.803 1.447 1.00 92.06 108 ILE A C 1
ATOM 874 O O . ILE A 1 108 ? 5.947 3.079 2.409 1.00 92.06 108 ILE A O 1
ATOM 878 N N . ASN A 1 109 ? 4.716 4.711 1.466 1.00 94.69 109 ASN A N 1
ATOM 879 C CA . ASN A 1 109 ? 3.736 4.767 2.541 1.00 94.69 109 ASN A CA 1
ATOM 880 C C . ASN A 1 109 ? 2.682 3.669 2.333 1.00 94.69 109 ASN A C 1
ATOM 882 O O . ASN A 1 109 ? 1.806 3.785 1.485 1.00 94.69 109 ASN A O 1
ATOM 886 N N . GLU A 1 110 ? 2.768 2.588 3.095 1.00 95.88 110 GLU A N 1
ATOM 887 C CA . GLU A 1 110 ? 1.900 1.415 2.948 1.00 95.88 110 GLU A CA 1
ATOM 888 C C . GLU A 1 110 ? 0.455 1.711 3.330 1.00 95.88 110 GLU A C 1
ATOM 890 O O . GLU A 1 110 ? -0.465 1.184 2.704 1.00 95.88 110 GLU A O 1
ATOM 895 N N . PHE A 1 111 ? 0.252 2.606 4.298 1.00 96.38 111 PHE A N 1
ATOM 896 C CA . PHE A 1 111 ? -1.079 3.047 4.698 1.00 96.38 111 PHE A CA 1
ATOM 897 C C . PHE A 1 111 ? -1.760 3.871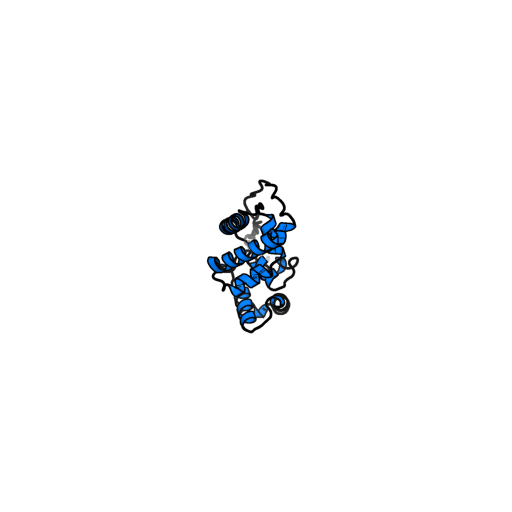 3.610 1.00 96.38 111 PHE A C 1
ATOM 899 O O . PHE A 1 111 ? -2.962 3.734 3.424 1.00 96.38 111 PHE A O 1
ATOM 906 N N . GLU A 1 112 ? -1.011 4.673 2.853 1.00 96.25 112 GLU A N 1
ATOM 907 C CA . GLU A 1 112 ? -1.561 5.440 1.730 1.00 96.25 112 GLU A CA 1
ATOM 908 C C . GLU A 1 112 ? -2.134 4.509 0.655 1.00 96.25 112 GLU A C 1
ATOM 910 O O . GLU A 1 112 ? -3.300 4.636 0.280 1.00 96.25 112 GLU A O 1
ATOM 915 N N . PHE A 1 113 ? -1.350 3.503 0.249 1.00 97.44 113 PHE A N 1
ATOM 916 C CA . PHE A 1 113 ? -1.802 2.480 -0.695 1.00 97.44 113 PHE A CA 1
ATOM 917 C C . PHE A 1 113 ? -2.999 1.700 -0.147 1.00 97.44 113 PHE A C 1
ATOM 919 O O . PHE A 1 113 ? -3.963 1.455 -0.869 1.00 97.44 113 PHE A O 1
ATOM 926 N N . PHE A 1 114 ? -2.958 1.308 1.126 1.00 97.69 114 PHE A N 1
ATOM 927 C CA . PHE A 1 114 ? -4.040 0.554 1.747 1.00 97.69 114 PHE A CA 1
ATOM 928 C C . PHE A 1 114 ? -5.348 1.341 1.826 1.00 97.69 114 PHE A C 1
ATOM 930 O O . PHE A 1 114 ? -6.371 0.833 1.368 1.00 97.69 114 PHE A O 1
ATOM 937 N N . PHE A 1 115 ? -5.331 2.562 2.364 1.00 97.69 115 PHE A N 1
ATOM 938 C CA . PHE A 1 115 ? -6.547 3.354 2.546 1.00 97.69 115 PHE A CA 1
ATOM 939 C C . PHE A 1 115 ? -7.197 3.712 1.213 1.00 97.69 115 PHE A C 1
ATOM 941 O O . PHE A 1 115 ? -8.414 3.582 1.076 1.00 97.69 115 PHE A O 1
ATOM 948 N N . GLU A 1 116 ? -6.393 4.058 0.206 1.00 98.00 116 GLU A N 1
ATOM 949 C CA . GLU A 1 116 ? -6.905 4.222 -1.152 1.00 98.00 116 GLU A CA 1
ATOM 950 C C . GLU A 1 116 ? -7.541 2.914 -1.655 1.00 98.00 116 GLU A C 1
ATOM 952 O O . GLU A 1 116 ? -8.658 2.912 -2.171 1.00 98.00 116 GLU A O 1
ATOM 957 N N . SER A 1 117 ? -6.870 1.775 -1.449 1.00 98.12 117 SER A N 1
ATOM 958 C CA . SER A 1 117 ? -7.333 0.487 -1.971 1.00 98.12 117 SER A CA 1
ATOM 959 C C . SER A 1 117 ? -8.670 0.014 -1.404 1.00 98.12 117 SER A C 1
ATOM 961 O O . SER A 1 117 ? -9.407 -0.682 -2.103 1.00 98.12 117 SER A O 1
ATOM 963 N N . ILE A 1 118 ? -8.983 0.366 -0.154 1.00 97.50 118 ILE A N 1
ATOM 964 C CA . ILE A 1 118 ? -10.255 0.007 0.482 1.00 97.50 118 ILE A CA 1
ATOM 965 C C . ILE A 1 118 ? -11.392 0.964 0.103 1.00 97.50 118 ILE A C 1
ATOM 967 O O . ILE A 1 118 ? -12.518 0.773 0.553 1.00 97.50 118 ILE A O 1
ATOM 971 N N . GLY A 1 119 ? -11.122 1.978 -0.724 1.00 96.94 119 GLY A N 1
ATOM 972 C CA . GLY A 1 119 ? -12.127 2.902 -1.248 1.00 96.94 119 GLY A CA 1
ATOM 973 C C . GLY A 1 119 ? -12.247 4.228 -0.495 1.00 96.94 119 GLY A C 1
ATOM 974 O O . GLY A 1 119 ? -13.277 4.893 -0.613 1.00 96.94 119 GLY A O 1
ATOM 975 N N . ILE A 1 120 ? -11.237 4.632 0.285 1.00 97.31 120 ILE A N 1
ATOM 976 C CA . ILE A 1 120 ? -11.144 6.022 0.759 1.00 97.31 120 ILE A CA 1
ATOM 977 C C . ILE A 1 120 ? -10.632 6.887 -0.395 1.00 97.31 120 ILE A C 1
ATOM 979 O O . ILE A 1 120 ? -9.693 6.502 -1.093 1.00 97.31 120 ILE A O 1
ATOM 983 N N . ASP A 1 121 ? -11.252 8.049 -0.607 1.00 96.19 121 ASP A N 1
ATOM 984 C CA . ASP A 1 121 ? -10.811 8.961 -1.657 1.00 96.19 121 ASP A CA 1
ATOM 985 C C . ASP A 1 121 ? -9.397 9.468 -1.358 1.00 96.19 121 ASP A C 1
ATOM 987 O O . ASP A 1 121 ? -9.086 9.835 -0.225 1.00 96.19 121 ASP A O 1
ATOM 991 N N . TYR A 1 122 ? -8.537 9.511 -2.376 1.00 95.44 122 TYR A N 1
ATOM 992 C CA . TYR A 1 122 ? -7.135 9.885 -2.201 1.00 95.44 122 TYR A CA 1
ATOM 993 C C . TYR A 1 122 ? -6.957 11.283 -1.580 1.00 95.44 122 TYR A C 1
ATOM 995 O O . TYR A 1 122 ? -5.988 11.511 -0.859 1.00 95.44 122 TYR A O 1
ATOM 1003 N N . SER A 1 123 ? -7.889 12.214 -1.821 1.00 95.75 123 SER A N 1
ATOM 1004 C CA . SER A 1 123 ? -7.854 13.546 -1.204 1.00 95.75 123 SER A CA 1
ATOM 1005 C C . SER A 1 123 ? -8.117 13.526 0.305 1.00 95.75 123 SER A C 1
ATOM 1007 O O . SER A 1 123 ? -7.634 14.408 1.009 1.00 95.75 123 SER A O 1
ATOM 1009 N N . GLU A 1 124 ? -8.808 12.499 0.801 1.00 95.75 124 GLU A N 1
ATOM 1010 C CA . GLU A 1 124 ? -9.137 12.306 2.216 1.00 95.75 124 GLU A CA 1
ATOM 1011 C C . GLU A 1 124 ? -8.134 11.379 2.923 1.00 95.75 124 GLU A C 1
ATOM 1013 O O . GLU A 1 124 ? -8.039 11.396 4.147 1.00 95.75 124 GLU A O 1
ATOM 1018 N N . VAL A 1 125 ? -7.360 10.567 2.186 1.00 95.06 125 VAL A N 1
ATOM 1019 C CA . VAL A 1 125 ? -6.440 9.558 2.756 1.00 95.06 125 VAL A CA 1
ATOM 1020 C C . VAL A 1 125 ? -5.533 10.145 3.838 1.00 95.06 125 VAL A C 1
ATOM 1022 O O . VAL A 1 125 ? -5.334 9.505 4.871 1.00 95.06 125 VAL A O 1
ATOM 1025 N N . SER A 1 126 ? -5.027 11.369 3.654 1.00 93.12 126 SER A N 1
ATOM 1026 C CA . SER A 1 126 ? -4.152 12.025 4.635 1.00 93.12 126 SER A CA 1
ATOM 1027 C C . SER A 1 126 ? -4.785 12.222 6.014 1.00 93.12 126 SER A C 1
ATOM 1029 O O . SER A 1 126 ? -4.055 12.285 6.998 1.00 93.12 126 SER A O 1
ATOM 1031 N N . GLU A 1 127 ? -6.114 12.301 6.102 1.00 94.00 127 GLU A N 1
ATOM 1032 C CA . GLU A 1 127 ? -6.852 12.450 7.365 1.00 94.00 127 GLU A CA 1
ATOM 1033 C C . GLU A 1 127 ? -6.901 11.143 8.169 1.00 94.00 127 GLU A C 1
ATOM 1035 O O . GLU A 1 127 ? -7.066 11.158 9.389 1.00 94.00 127 GLU A O 1
ATOM 1040 N N . TYR A 1 128 ? -6.726 10.008 7.490 1.00 92.88 128 TYR A N 1
ATOM 1041 C CA . TYR A 1 128 ? -6.803 8.672 8.078 1.00 92.88 128 TYR A CA 1
ATOM 1042 C C . TYR A 1 128 ? -5.436 8.027 8.310 1.00 92.88 128 TYR A C 1
ATOM 1044 O O . TYR A 1 128 ? -5.362 6.990 8.977 1.00 92.88 128 TYR A O 1
ATOM 1052 N N . LEU A 1 129 ? -4.360 8.629 7.793 1.00 92.94 129 LEU A N 1
ATOM 1053 C CA . LEU A 1 129 ? -3.005 8.133 8.001 1.00 92.94 129 LEU A CA 1
ATOM 1054 C C . LEU A 1 129 ? -2.652 8.121 9.497 1.00 92.94 129 LEU A C 1
ATOM 1056 O O . LEU A 1 129 ? -2.903 9.103 10.201 1.00 92.94 129 LEU A O 1
ATOM 1060 N N . PRO A 1 130 ? -2.028 7.045 10.008 1.00 90.62 130 PRO A N 1
ATOM 1061 C CA . PRO A 1 130 ? -1.578 7.029 11.387 1.00 90.62 130 PRO A CA 1
ATOM 1062 C C . PRO A 1 130 ? -0.448 8.046 11.584 1.00 90.62 130 PRO A C 1
ATOM 1064 O O . PRO A 1 130 ? 0.473 8.152 10.770 1.00 90.62 130 PRO A O 1
ATOM 1067 N N . GLU A 1 131 ? -0.482 8.780 12.695 1.00 88.19 131 GLU A N 1
ATOM 1068 C CA . GLU A 1 131 ? 0.575 9.740 13.004 1.00 88.19 131 GLU A CA 1
ATOM 1069 C C . GLU A 1 131 ? 1.935 9.036 13.112 1.00 88.19 131 GLU A C 1
ATOM 1071 O O . GLU A 1 131 ? 2.135 8.163 13.956 1.00 88.19 131 GLU A O 1
ATOM 1076 N N . LYS A 1 132 ? 2.893 9.470 12.283 1.00 88.00 132 LYS A N 1
ATOM 1077 C CA . LYS A 1 132 ? 4.288 8.994 12.274 1.00 88.00 132 LYS A CA 1
ATOM 1078 C C . LYS A 1 132 ? 4.464 7.504 11.943 1.00 88.00 132 LYS A C 1
ATOM 1080 O O . LYS A 1 132 ? 5.531 6.975 12.241 1.00 88.00 132 LYS A O 1
ATOM 1085 N N . LYS A 1 133 ? 3.476 6.852 11.320 1.00 92.19 133 LYS A N 1
ATOM 1086 C CA . LYS A 1 133 ? 3.615 5.480 10.810 1.00 92.19 133 LYS A CA 1
ATOM 1087 C C . LYS A 1 133 ? 3.438 5.457 9.298 1.00 92.19 133 LYS A C 1
ATOM 1089 O O . LYS A 1 133 ? 2.548 6.106 8.756 1.00 92.19 133 LYS A O 1
ATOM 1094 N N . PHE A 1 134 ? 4.283 4.690 8.631 1.00 91.44 134 PHE A N 1
ATOM 1095 C CA . PHE A 1 134 ? 4.294 4.520 7.177 1.00 91.44 134 PHE A CA 1
ATOM 1096 C C . PHE A 1 134 ? 4.203 3.049 6.773 1.00 91.44 134 PHE A C 1
ATOM 1098 O O . PHE A 1 134 ? 4.022 2.742 5.598 1.00 91.44 134 PHE A O 1
ATOM 1105 N N . PHE A 1 135 ? 4.342 2.138 7.732 1.00 93.75 135 PHE A N 1
ATOM 1106 C CA . PHE A 1 135 ? 4.563 0.726 7.497 1.00 93.75 135 PHE A CA 1
ATOM 1107 C C . PHE A 1 135 ? 3.585 -0.146 8.275 1.00 93.75 135 PHE A C 1
ATOM 1109 O O . PHE A 1 135 ? 3.386 0.055 9.470 1.00 93.75 135 PHE A O 1
ATOM 1116 N N . PHE A 1 136 ? 3.082 -1.210 7.651 1.00 93.44 136 PHE A N 1
ATOM 1117 C CA . PHE A 1 136 ? 2.198 -2.159 8.325 1.00 93.44 136 PHE A CA 1
ATOM 1118 C C . PHE A 1 136 ? 2.853 -2.830 9.529 1.00 93.44 136 PHE A C 1
ATOM 1120 O O . PHE A 1 136 ? 2.160 -3.140 10.485 1.00 93.44 136 PHE A O 1
ATOM 1127 N N . TYR A 1 137 ? 4.176 -3.030 9.546 1.00 91.25 137 TYR A N 1
ATOM 1128 C CA . TYR A 1 137 ? 4.819 -3.632 10.722 1.00 91.25 137 TYR A CA 1
ATOM 1129 C C . TYR A 1 137 ? 4.675 -2.761 11.987 1.00 91.25 137 TYR A C 1
ATOM 1131 O O . TYR A 1 137 ? 4.753 -3.289 13.093 1.00 91.25 137 TYR A O 1
ATOM 1139 N N . GLU A 1 138 ? 4.485 -1.445 11.834 1.00 93.50 138 GLU A N 1
ATOM 1140 C CA . GLU A 1 138 ? 4.316 -0.508 12.951 1.00 93.50 138 GLU A CA 1
ATOM 1141 C C . GLU A 1 138 ? 2.901 -0.566 13.535 1.00 93.50 138 GLU A C 1
ATOM 1143 O O . GLU A 1 138 ? 2.697 -0.243 14.708 1.00 93.50 138 GLU A O 1
ATOM 1148 N N . ASP A 1 139 ? 1.916 -0.929 12.711 1.00 92.44 139 ASP A N 1
ATOM 1149 C CA . ASP A 1 139 ? 0.523 -1.095 13.108 1.00 92.44 139 ASP A CA 1
ATOM 1150 C C . ASP A 1 139 ? -0.237 -1.947 12.091 1.00 92.44 139 ASP A C 1
ATOM 1152 O O . ASP A 1 139 ? -0.488 -1.523 10.960 1.00 92.44 139 ASP A O 1
ATOM 1156 N N . ARG A 1 140 ? -0.618 -3.156 12.504 1.00 91.94 140 ARG A N 1
ATOM 1157 C CA . ARG A 1 140 ? -1.379 -4.075 11.656 1.00 91.94 140 ARG A CA 1
ATOM 1158 C C . ARG A 1 140 ? -2.872 -4.089 11.947 1.00 91.94 140 ARG A C 1
ATOM 1160 O O . ARG A 1 140 ? -3.596 -4.693 11.169 1.00 91.94 140 ARG A O 1
ATOM 1167 N N . THR A 1 141 ? -3.337 -3.416 13.000 1.00 93.62 141 THR A N 1
ATOM 1168 C CA . THR A 1 141 ? -4.717 -3.537 13.514 1.00 93.62 141 THR A CA 1
ATOM 1169 C C . THR A 1 141 ? -5.768 -3.346 12.418 1.00 93.62 141 THR A C 1
ATOM 1171 O O . THR A 1 141 ? -6.536 -4.254 12.105 1.00 93.62 141 THR A O 1
ATOM 1174 N N . VAL A 1 142 ? -5.712 -2.204 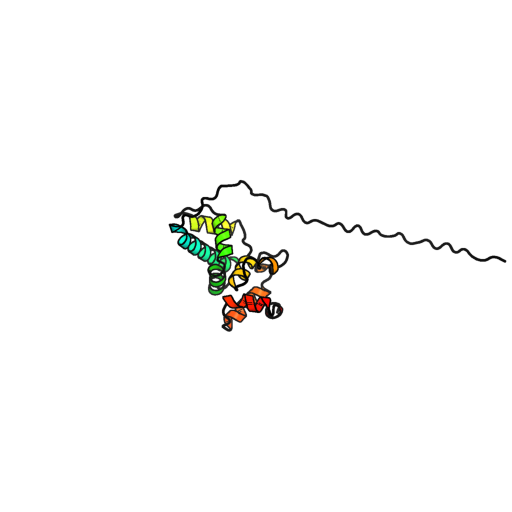11.731 1.00 95.00 142 VAL A N 1
ATOM 1175 C CA . VAL A 1 142 ? -6.663 -1.856 10.667 1.00 95.00 142 VAL A CA 1
ATOM 1176 C C . VAL A 1 142 ? -6.536 -2.783 9.453 1.00 95.00 142 VAL A C 1
ATOM 1178 O O . VAL A 1 142 ? -7.545 -3.162 8.857 1.00 95.00 142 VAL A O 1
ATOM 1181 N N . LEU A 1 143 ? -5.311 -3.175 9.087 1.00 95.69 143 LEU A N 1
ATOM 1182 C CA . LEU A 1 143 ? -5.074 -4.089 7.969 1.00 95.69 143 LEU A CA 1
ATOM 1183 C C . LEU A 1 143 ? -5.629 -5.486 8.267 1.00 95.69 143 LEU A C 1
ATOM 1185 O O . LEU A 1 143 ? -6.296 -6.074 7.418 1.00 95.69 143 LEU A O 1
ATOM 1189 N N . ASP A 1 144 ? -5.356 -6.020 9.453 1.00 95.38 144 ASP A N 1
ATOM 1190 C CA . ASP A 1 144 ? -5.766 -7.363 9.847 1.00 95.38 144 ASP A CA 1
ATOM 1191 C C . ASP A 1 144 ? -7.298 -7.433 9.987 1.00 95.38 144 ASP A C 1
ATOM 1193 O O . ASP A 1 144 ? -7.908 -8.388 9.501 1.00 95.38 144 ASP A O 1
ATOM 1197 N N . ALA A 1 145 ? -7.942 -6.384 10.513 1.00 96.25 145 ALA A N 1
ATOM 1198 C CA . ALA A 1 145 ? -9.400 -6.260 10.520 1.00 96.25 145 ALA A CA 1
ATOM 1199 C C . ALA A 1 145 ? -9.990 -6.211 9.098 1.00 96.25 145 ALA A C 1
ATOM 1201 O O . ALA A 1 145 ? -10.947 -6.926 8.799 1.00 96.25 145 ALA A O 1
ATOM 1202 N N . ALA A 1 146 ? -9.393 -5.437 8.185 1.00 96.31 146 ALA A N 1
ATOM 1203 C CA . ALA A 1 146 ? -9.814 -5.399 6.782 1.00 96.31 146 ALA A CA 1
ATOM 1204 C C . ALA A 1 146 ? -9.670 -6.769 6.096 1.00 96.31 146 ALA A C 1
ATOM 1206 O O . ALA A 1 146 ? -10.579 -7.210 5.391 1.00 96.31 146 ALA A O 1
ATOM 1207 N N . CYS A 1 147 ? -8.562 -7.473 6.348 1.00 95.44 147 CYS A N 1
ATOM 1208 C CA . CYS A 1 147 ? -8.335 -8.832 5.856 1.00 95.44 147 CYS A CA 1
ATOM 1209 C C . CYS A 1 147 ? -9.389 -9.811 6.396 1.00 95.44 147 CYS A C 1
ATOM 1211 O O . CYS A 1 147 ? -9.918 -10.620 5.636 1.00 95.44 147 CYS A O 1
ATOM 1213 N N . ALA A 1 148 ? -9.726 -9.727 7.686 1.00 96.12 148 ALA A N 1
ATOM 1214 C CA . ALA A 1 148 ? -10.747 -10.569 8.303 1.00 96.12 148 ALA A CA 1
ATOM 1215 C C . ALA A 1 148 ? -12.138 -10.303 7.708 1.00 96.12 148 ALA A C 1
ATOM 1217 O O . ALA A 1 148 ? -12.815 -11.242 7.292 1.00 96.12 148 ALA A O 1
ATOM 1218 N N . LEU A 1 149 ? -12.542 -9.034 7.587 1.00 95.69 149 LEU A N 1
ATOM 1219 C CA . LEU A 1 149 ? -13.816 -8.637 6.976 1.00 95.69 149 LEU A CA 1
ATOM 1220 C C . LEU A 1 149 ? -13.916 -9.099 5.519 1.00 95.69 149 LEU A C 1
ATOM 1222 O O . LEU A 1 149 ? -14.935 -9.664 5.118 1.00 95.69 149 LEU A O 1
ATOM 1226 N N . SER A 1 150 ? -12.845 -8.927 4.742 1.00 94.88 150 SER A N 1
ATOM 1227 C CA . SER A 1 150 ? -12.754 -9.458 3.380 1.00 94.88 150 SER A CA 1
ATOM 1228 C C . SER A 1 150 ? -12.886 -10.985 3.361 1.00 94.88 150 SER A C 1
ATOM 1230 O O . SER A 1 150 ? -13.588 -11.534 2.515 1.00 94.88 150 SER A O 1
ATOM 1232 N N . GLY A 1 151 ? -12.276 -11.683 4.324 1.00 94.06 151 GLY A N 1
ATOM 1233 C CA . GLY A 1 151 ? -12.426 -13.129 4.510 1.00 94.06 151 GLY A CA 1
ATOM 1234 C C . GLY A 1 151 ? -13.860 -13.569 4.831 1.00 94.06 151 GLY A C 1
ATOM 1235 O O . GLY A 1 151 ? -14.271 -14.648 4.411 1.00 94.06 151 GLY A O 1
ATOM 1236 N N . PHE A 1 152 ? -14.648 -12.718 5.497 1.00 94.56 152 PHE A N 1
ATOM 1237 C CA . PHE A 1 152 ? -16.088 -12.920 5.713 1.00 94.56 152 PHE A CA 1
ATOM 1238 C C . PHE A 1 152 ? -16.956 -12.576 4.491 1.00 94.56 152 PHE A C 1
ATOM 1240 O O . PHE A 1 152 ? -18.172 -12.755 4.535 1.00 94.56 152 PHE A O 1
ATOM 1247 N N . GLY A 1 153 ? -16.357 -12.103 3.395 1.00 94.38 153 GLY A N 1
ATOM 1248 C CA . GLY A 1 153 ? -17.056 -11.772 2.155 1.00 94.38 153 GLY A CA 1
ATOM 1249 C C . GLY A 1 153 ? -17.465 -10.305 2.021 1.00 94.38 153 GLY A C 1
ATOM 1250 O O . GLY A 1 153 ? -18.217 -9.975 1.102 1.00 94.38 153 GLY A O 1
ATOM 1251 N N . PHE A 1 154 ? -16.981 -9.405 2.887 1.00 95.31 154 PHE A N 1
ATOM 1252 C CA . PHE A 1 154 ? -17.181 -7.972 2.665 1.00 95.31 154 PHE A CA 1
ATOM 1253 C C . PHE A 1 154 ? -16.409 -7.508 1.419 1.00 95.31 154 PHE A C 1
ATOM 1255 O O . PHE A 1 154 ? -15.226 -7.824 1.280 1.00 95.31 154 PHE A O 1
ATOM 1262 N N . PRO A 1 155 ? -17.027 -6.718 0.521 1.00 95.31 155 PRO A N 1
ATOM 1263 C CA . PRO A 1 155 ? -16.326 -6.177 -0.639 1.00 95.31 155 PRO A CA 1
ATOM 1264 C C . PRO A 1 155 ? -15.165 -5.263 -0.222 1.00 95.31 155 PRO A C 1
ATOM 1266 O O . PRO A 1 155 ? -15.381 -4.277 0.484 1.00 95.31 155 PRO A O 1
ATOM 1269 N N . TRP A 1 156 ? -13.950 -5.560 -0.698 1.00 96.56 156 TRP A N 1
ATOM 1270 C CA . TRP A 1 156 ? -12.718 -4.842 -0.332 1.00 96.56 156 TRP A CA 1
ATOM 1271 C C . TRP A 1 156 ? -12.825 -3.320 -0.516 1.00 96.56 156 TRP A C 1
ATOM 1273 O O . TRP A 1 156 ? -12.482 -2.550 0.375 1.00 96.56 156 TRP A O 1
ATOM 1283 N N . ASN A 1 157 ? -13.367 -2.885 -1.653 1.00 94.50 157 ASN A N 1
ATOM 1284 C CA . ASN A 1 157 ? -13.552 -1.480 -2.028 1.00 94.50 157 ASN A CA 1
ATOM 1285 C C . ASN A 1 157 ? -14.639 -0.738 -1.227 1.00 94.50 157 ASN A C 1
ATOM 1287 O O . ASN A 1 157 ? -14.765 0.476 -1.363 1.00 94.50 157 ASN A O 1
ATOM 1291 N N . ASN A 1 158 ? -15.438 -1.447 -0.426 1.00 94.50 158 ASN A N 1
ATOM 1292 C CA . ASN A 1 158 ? -16.447 -0.846 0.447 1.00 94.50 158 ASN A CA 1
ATOM 1293 C C . ASN A 1 158 ? -15.970 -0.748 1.903 1.00 94.50 158 ASN A C 1
ATOM 1295 O O . ASN A 1 158 ? -16.634 -0.104 2.719 1.00 94.50 158 ASN A O 1
ATOM 1299 N N . LEU A 1 159 ? -14.823 -1.349 2.241 1.00 96.88 159 LEU A N 1
ATOM 1300 C CA . LEU A 1 159 ? -14.272 -1.312 3.596 1.00 96.88 159 LEU A CA 1
ATOM 1301 C C . LEU A 1 159 ? -13.906 0.114 4.024 1.00 96.88 159 LEU A C 1
ATOM 1303 O O . LEU A 1 159 ? -14.027 0.442 5.197 1.00 96.88 159 LEU A O 1
ATOM 1307 N N . GLY A 1 160 ? -13.538 0.988 3.087 1.00 96.38 160 GLY A N 1
ATOM 1308 C CA . GLY A 1 160 ? -13.258 2.398 3.345 1.00 96.38 160 GLY A CA 1
ATOM 1309 C C . GLY A 1 160 ? -14.490 3.158 3.827 1.00 96.38 160 GLY A C 1
ATOM 1310 O O . GLY A 1 160 ? -14.386 3.969 4.741 1.00 96.38 160 GLY A O 1
ATOM 1311 N N . LYS A 1 161 ? -15.679 2.853 3.290 1.00 96.25 161 LYS A N 1
ATOM 1312 C CA . LYS A 1 161 ? -16.935 3.422 3.800 1.00 96.25 161 LYS A CA 1
ATOM 1313 C C . LYS A 1 161 ? -17.191 2.968 5.239 1.00 96.25 161 LYS A C 1
ATOM 1315 O O . LYS A 1 161 ? -17.451 3.805 6.097 1.00 96.25 161 LYS A O 1
ATOM 1320 N N . LEU A 1 162 ? -17.042 1.670 5.506 1.00 96.00 162 LEU A N 1
ATOM 1321 C CA . LEU A 1 162 ? -17.213 1.117 6.850 1.00 96.00 162 LEU A CA 1
ATOM 1322 C C . LEU A 1 162 ? -16.198 1.699 7.842 1.00 96.00 162 LEU A C 1
ATOM 1324 O O . LEU A 1 162 ? -16.564 2.033 8.958 1.00 96.00 162 LEU A O 1
ATOM 1328 N N . TYR A 1 163 ? -14.940 1.868 7.436 1.00 95.94 163 TYR A N 1
ATOM 1329 C CA . TYR A 1 163 ? -13.902 2.468 8.273 1.00 95.94 163 TYR A CA 1
ATOM 1330 C C . TYR A 1 163 ? -14.224 3.921 8.646 1.00 95.94 163 TYR A C 1
ATOM 1332 O O . TYR A 1 163 ? -13.953 4.344 9.770 1.00 95.94 163 TYR A O 1
ATOM 1340 N N . LYS A 1 164 ? -14.821 4.679 7.716 1.00 94.88 164 LYS A N 1
ATOM 1341 C CA . LYS A 1 164 ? -15.256 6.061 7.952 1.00 94.88 164 LYS A CA 1
ATOM 1342 C C . LYS A 1 164 ? -16.439 6.148 8.917 1.00 94.88 164 LYS A C 1
ATOM 1344 O O . LYS A 1 164 ? -16.462 7.049 9.749 1.00 94.88 164 LYS A O 1
ATOM 1349 N N . GLU A 1 165 ? -17.396 5.233 8.803 1.00 94.44 165 GLU A N 1
ATOM 1350 C CA . GLU A 1 165 ? -18.614 5.224 9.624 1.00 94.44 165 GLU A CA 1
ATOM 1351 C C . GLU A 1 165 ? -18.373 4.603 11.011 1.00 94.44 165 GLU A C 1
ATOM 1353 O O . GLU A 1 165 ? -18.783 5.168 12.018 1.00 94.44 165 GLU A O 1
ATOM 1358 N N . GLU A 1 166 ? -17.649 3.483 11.078 1.00 93.12 166 GLU A N 1
ATOM 1359 C CA . GLU A 1 166 ? -17.509 2.640 12.271 1.00 93.12 166 GLU A CA 1
ATOM 1360 C C . GLU A 1 166 ? -16.048 2.223 12.507 1.00 93.12 166 GLU A C 1
ATOM 1362 O O . GLU A 1 166 ? -15.685 1.043 12.527 1.00 93.12 166 GLU A O 1
ATOM 1367 N N . ARG A 1 167 ? -15.172 3.213 12.720 1.00 90.69 167 ARG A N 1
ATOM 1368 C CA . ARG A 1 167 ? -13.722 2.999 12.903 1.00 90.69 167 ARG A CA 1
ATOM 1369 C C . ARG A 1 167 ? -13.380 1.999 14.014 1.00 90.69 167 ARG A C 1
ATOM 1371 O O . ARG A 1 167 ? -12.369 1.308 13.916 1.00 90.69 167 ARG A O 1
ATOM 1378 N N . LEU A 1 168 ? -14.210 1.899 15.055 1.00 90.81 168 LEU A N 1
ATOM 1379 C CA . LEU A 1 168 ? -13.989 0.998 16.194 1.00 90.81 168 LEU A CA 1
ATOM 1380 C C . LEU A 1 168 ? -13.956 -0.484 15.795 1.00 90.81 168 LEU A C 1
ATOM 1382 O O . LEU A 1 168 ? -13.267 -1.259 16.452 1.00 90.81 168 LEU A O 1
ATOM 1386 N N . VAL A 1 169 ? -14.622 -0.868 14.701 1.00 90.88 169 VAL A N 1
ATOM 1387 C CA . VAL A 1 169 ? -14.578 -2.240 14.159 1.00 90.88 169 VAL A CA 1
ATOM 1388 C C . VAL A 1 169 ? -13.151 -2.643 13.766 1.00 90.88 169 VAL A C 1
ATOM 1390 O O . VAL A 1 169 ? -12.804 -3.818 13.809 1.00 90.88 169 VAL A O 1
ATOM 1393 N N . PHE A 1 170 ? -12.307 -1.669 13.418 1.00 92.00 170 PHE A N 1
ATOM 1394 C CA . PHE A 1 170 ? -10.938 -1.885 12.949 1.00 92.00 170 PHE A CA 1
ATOM 1395 C C . PHE A 1 170 ? -9.869 -1.700 14.035 1.00 92.00 170 PHE A C 1
ATOM 1397 O O . PHE A 1 170 ? -8.688 -1.879 13.753 1.00 92.00 170 PHE A O 1
ATOM 1404 N N . LEU A 1 171 ? -10.259 -1.303 15.251 1.00 85.06 171 LEU A N 1
ATOM 1405 C CA . LEU A 1 171 ? -9.346 -1.018 16.368 1.00 85.06 171 LEU A CA 1
ATOM 1406 C C . LEU A 1 171 ? -9.359 -2.123 17.440 1.00 85.06 171 LEU A C 1
ATOM 1408 O O . LEU A 1 171 ? -9.025 -1.852 18.594 1.00 85.06 171 LEU A O 1
ATOM 1412 N N . GLN A 1 172 ? -9.793 -3.331 17.068 1.00 65.69 172 GLN A N 1
ATOM 1413 C CA . GLN A 1 172 ? -9.850 -4.500 17.952 1.00 65.69 172 GLN A CA 1
ATOM 1414 C C . GLN A 1 172 ? -8.510 -5.224 18.073 1.00 65.69 172 GLN A C 1
ATOM 1416 O O . GLN A 1 172 ? -7.745 -5.246 17.082 1.00 65.69 172 GLN A O 1
#

Radius of gyration: 24.78 Å; chains: 1; bounding box: 37×60×97 Å